Protein AF-A0A372R787-F1 (afdb_monomer_lite)

Structure (mmCIF, N/CA/C/O backbone):
data_AF-A0A372R787-F1
#
_entry.id   AF-A0A372R787-F1
#
loop_
_atom_site.group_PDB
_atom_site.id
_atom_site.type_symbol
_atom_site.label_atom_id
_atom_site.label_alt_id
_atom_site.label_comp_id
_atom_site.label_asym_id
_atom_site.label_entity_id
_atom_site.label_seq_id
_atom_site.pdbx_PDB_ins_code
_atom_site.Cartn_x
_atom_site.Cartn_y
_atom_site.Cartn_z
_atom_site.occupancy
_atom_site.B_iso_or_equiv
_atom_site.auth_seq_id
_atom_site.auth_comp_id
_atom_site.auth_asym_id
_atom_site.auth_atom_id
_atom_site.pdbx_PDB_model_num
ATOM 1 N N . MET A 1 1 ? 5.329 -15.568 -22.386 1.00 64.94 1 MET A N 1
ATOM 2 C CA . MET A 1 1 ? 5.706 -14.136 -22.429 1.00 64.94 1 MET A CA 1
ATOM 3 C C . MET A 1 1 ? 4.974 -13.340 -21.351 1.00 64.94 1 MET A C 1
ATOM 5 O O . MET A 1 1 ? 5.647 -12.734 -20.532 1.00 64.94 1 MET A O 1
ATOM 9 N N . SER A 1 2 ? 3.638 -13.400 -21.274 1.00 76.69 2 SER A N 1
ATOM 10 C CA . SER A 1 2 ? 2.846 -12.662 -20.270 1.00 76.69 2 SER A CA 1
ATOM 11 C C . SER A 1 2 ? 3.161 -13.020 -18.810 1.00 76.69 2 SER A C 1
ATOM 13 O O . SER A 1 2 ? 3.248 -12.126 -17.982 1.00 76.69 2 SER A O 1
ATOM 15 N N . SER A 1 3 ? 3.389 -14.296 -18.482 1.00 84.31 3 SER A N 1
ATOM 16 C CA . SER A 1 3 ? 3.699 -14.721 -17.105 1.00 84.31 3 SER A CA 1
ATOM 17 C C . SER A 1 3 ? 4.980 -14.096 -16.544 1.00 84.31 3 SER A C 1
ATOM 19 O O . SER A 1 3 ? 5.003 -13.697 -15.385 1.00 84.31 3 SER A O 1
ATOM 21 N N . LYS A 1 4 ? 6.024 -13.970 -17.374 1.00 92.12 4 LYS A N 1
ATOM 22 C CA . LYS A 1 4 ? 7.285 -13.322 -16.992 1.00 92.12 4 LYS A CA 1
ATOM 23 C C . LYS A 1 4 ? 7.080 -11.828 -16.737 1.00 92.12 4 LYS A C 1
ATOM 25 O O . LYS A 1 4 ? 7.524 -11.335 -15.712 1.00 92.12 4 LYS A O 1
ATOM 30 N N . PHE A 1 5 ? 6.336 -11.156 -17.617 1.00 93.62 5 PHE A N 1
ATOM 31 C CA . PHE A 1 5 ? 5.998 -9.742 -17.455 1.00 93.62 5 PHE A CA 1
ATOM 32 C C . PHE A 1 5 ? 5.240 -9.471 -16.147 1.00 93.62 5 PHE A C 1
ATOM 34 O O . PHE A 1 5 ? 5.595 -8.556 -15.413 1.00 93.62 5 PHE A O 1
ATOM 41 N N . TRP A 1 6 ? 4.229 -10.283 -15.816 1.00 92.88 6 TRP A N 1
ATOM 42 C CA . TRP A 1 6 ? 3.481 -10.109 -14.566 1.00 92.88 6 TRP A CA 1
ATOM 43 C C . TRP A 1 6 ? 4.339 -10.360 -13.325 1.00 92.88 6 TRP A C 1
ATOM 45 O O . TRP A 1 6 ? 4.204 -9.628 -12.352 1.00 92.88 6 TRP A O 1
ATOM 55 N N . ALA A 1 7 ? 5.236 -11.350 -13.368 1.00 94.19 7 ALA A N 1
ATOM 56 C CA . ALA A 1 7 ? 6.171 -11.605 -12.275 1.00 94.19 7 ALA A CA 1
ATOM 57 C C . ALA A 1 7 ? 7.152 -10.437 -12.081 1.0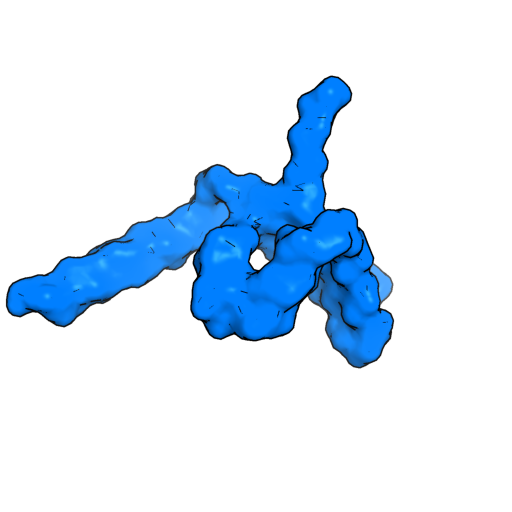0 94.19 7 ALA A C 1
ATOM 59 O O . ALA A 1 7 ? 7.350 -9.988 -10.958 1.00 94.19 7 ALA A O 1
ATOM 60 N N . GLU A 1 8 ? 7.717 -9.906 -13.167 1.00 96.06 8 GLU A N 1
ATOM 61 C CA . GLU A 1 8 ? 8.603 -8.737 -13.121 1.00 96.06 8 GLU A CA 1
ATOM 62 C C . GLU A 1 8 ? 7.877 -7.506 -12.561 1.00 96.06 8 GLU A C 1
ATOM 64 O O . GLU A 1 8 ? 8.384 -6.868 -11.642 1.00 96.06 8 GLU A O 1
ATOM 69 N N . LEU A 1 9 ? 6.651 -7.238 -13.019 1.00 94.19 9 LEU A N 1
ATOM 70 C CA . LEU A 1 9 ? 5.841 -6.128 -12.518 1.00 94.19 9 LEU A CA 1
ATOM 71 C C . LEU A 1 9 ? 5.484 -6.281 -11.029 1.00 94.19 9 LEU A C 1
ATOM 73 O O . LEU A 1 9 ? 5.521 -5.306 -10.281 1.00 94.19 9 LEU A O 1
ATOM 77 N N . SER A 1 10 ? 5.141 -7.492 -10.581 1.00 93.75 10 SER A N 1
ATOM 78 C CA . SER A 1 10 ? 4.906 -7.769 -9.158 1.00 93.75 10 SER A CA 1
ATOM 79 C C . SER A 1 10 ? 6.160 -7.538 -8.316 1.00 93.75 10 SER A C 1
ATOM 81 O O . SER A 1 10 ? 6.059 -6.901 -7.270 1.00 93.75 10 SER A O 1
ATOM 83 N N . ASN A 1 11 ? 7.327 -7.979 -8.791 1.00 96.50 11 ASN A N 1
ATOM 84 C CA . ASN A 1 11 ? 8.600 -7.744 -8.108 1.00 96.50 11 ASN A CA 1
ATOM 85 C C . ASN A 1 11 ? 8.935 -6.247 -8.032 1.00 96.50 11 ASN A C 1
ATOM 87 O O . ASN A 1 11 ? 9.522 -5.790 -7.057 1.00 96.50 11 ASN A O 1
ATOM 91 N N . ASP A 1 12 ? 8.566 -5.457 -9.040 1.00 96.19 12 ASP A N 1
ATOM 92 C CA . ASP A 1 12 ? 8.774 -4.010 -8.996 1.00 96.19 12 ASP A CA 1
ATOM 93 C C . ASP A 1 12 ? 7.875 -3.328 -7.947 1.00 96.19 12 ASP A C 1
ATOM 95 O O . ASP A 1 12 ? 8.333 -2.413 -7.262 1.00 96.19 12 ASP A O 1
ATOM 99 N N . TYR A 1 13 ? 6.642 -3.805 -7.733 1.00 94.75 13 TYR A N 1
ATOM 100 C CA . TYR A 1 13 ? 5.804 -3.344 -6.615 1.00 94.75 13 TYR A CA 1
ATOM 101 C C . TYR A 1 13 ? 6.349 -3.755 -5.243 1.00 94.75 13 TYR A C 1
ATOM 103 O O . TYR A 1 13 ? 6.266 -2.967 -4.302 1.00 94.75 13 TYR A O 1
ATOM 111 N N . GLU A 1 14 ? 6.919 -4.955 -5.126 1.00 95.88 14 GLU A N 1
ATOM 112 C CA . GLU A 1 14 ? 7.609 -5.394 -3.908 1.00 95.88 14 GLU A CA 1
ATOM 113 C C . GLU A 1 14 ? 8.793 -4.474 -3.593 1.00 95.88 14 GLU A C 1
ATOM 115 O O . GLU A 1 14 ? 8.872 -3.941 -2.490 1.00 95.88 14 GLU A O 1
ATOM 120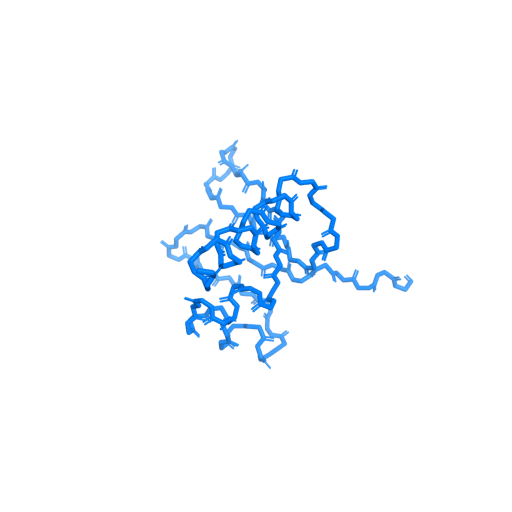 N N . LYS A 1 15 ? 9.632 -4.155 -4.587 1.00 97.50 15 LYS A N 1
ATOM 121 C CA . LYS A 1 15 ? 10.726 -3.186 -4.412 1.00 97.50 15 LYS A CA 1
ATOM 122 C C . LYS A 1 15 ? 10.222 -1.808 -3.999 1.00 97.50 15 LYS A C 1
ATOM 124 O O . LYS A 1 15 ? 10.848 -1.172 -3.159 1.00 97.50 15 LYS A O 1
ATOM 129 N N . LEU A 1 16 ? 9.119 -1.313 -4.571 1.00 96.62 16 LEU A N 1
ATOM 130 C CA . LEU A 1 16 ? 8.538 -0.029 -4.151 1.00 96.62 16 LEU A CA 1
ATOM 131 C C . LEU A 1 16 ? 8.144 -0.045 -2.670 1.00 96.62 16 LEU A C 1
ATOM 133 O O . LEU A 1 16 ? 8.346 0.954 -1.983 1.00 96.62 16 LEU A O 1
ATOM 137 N N . PHE A 1 17 ? 7.606 -1.166 -2.185 1.00 96.06 17 PHE A N 1
ATOM 138 C CA . PHE A 1 17 ? 7.285 -1.361 -0.773 1.00 96.06 17 PHE A CA 1
ATOM 139 C C . PHE A 1 17 ? 8.547 -1.418 0.099 1.00 96.06 17 PHE A C 1
ATOM 141 O O . PHE A 1 17 ? 8.654 -0.650 1.047 1.00 96.06 17 PHE A O 1
ATOM 148 N N . GLU A 1 18 ? 9.530 -2.250 -0.252 1.00 97.00 18 GLU A N 1
ATOM 149 C CA . GLU A 1 18 ? 10.775 -2.417 0.518 1.00 97.00 18 GLU A CA 1
ATOM 150 C C . GLU A 1 18 ? 11.641 -1.153 0.569 1.00 97.00 18 GLU A C 1
ATOM 152 O O . GLU A 1 18 ? 12.263 -0.859 1.587 1.00 97.00 18 GLU A O 1
ATOM 157 N N . THR A 1 19 ? 11.701 -0.407 -0.536 1.00 97.56 19 THR A N 1
ATOM 158 C CA . THR A 1 19 ? 12.482 0.838 -0.632 1.00 97.56 19 THR A CA 1
ATOM 159 C C . THR A 1 19 ? 11.739 2.049 -0.086 1.00 97.56 19 THR A C 1
ATOM 161 O O . THR A 1 19 ? 12.320 3.130 -0.004 1.00 97.56 19 THR A O 1
ATOM 164 N N . GLU A 1 20 ? 10.451 1.888 0.232 1.00 95.88 20 GLU A N 1
ATOM 165 C CA . GLU A 1 20 ? 9.557 2.960 0.664 1.00 95.88 20 GLU A CA 1
ATOM 166 C C . GLU A 1 20 ? 9.525 4.141 -0.331 1.00 95.88 20 GLU A C 1
ATOM 168 O O . GLU A 1 20 ? 9.222 5.287 0.004 1.00 95.88 20 GLU A O 1
ATOM 173 N N . ILE A 1 21 ? 9.833 3.901 -1.607 1.00 95.69 21 ILE A N 1
ATOM 174 C CA . ILE A 1 21 ? 9.800 4.962 -2.611 1.00 95.69 21 ILE A CA 1
ATOM 175 C C . ILE A 1 21 ? 8.342 5.304 -2.914 1.00 95.69 21 ILE A C 1
ATOM 177 O O . ILE A 1 21 ? 7.542 4.456 -3.313 1.00 95.69 21 ILE A O 1
ATOM 181 N N . GLY A 1 22 ? 7.997 6.583 -2.745 1.00 94.56 22 GLY A N 1
ATOM 182 C CA . GLY A 1 22 ? 6.684 7.115 -3.108 1.00 94.56 22 GLY A CA 1
ATOM 183 C C . GLY A 1 22 ? 5.526 6.620 -2.239 1.00 94.56 22 GLY A C 1
ATOM 184 O O . GLY A 1 22 ? 4.384 6.701 -2.692 1.00 94.56 22 GLY A O 1
ATOM 185 N N . TYR A 1 23 ? 5.784 6.110 -1.026 1.00 95.81 23 TYR A N 1
ATOM 186 C CA . TYR A 1 23 ? 4.697 5.793 -0.098 1.00 95.81 23 TYR A CA 1
ATOM 187 C C . TYR A 1 23 ? 3.891 7.056 0.231 1.00 95.81 23 TYR A C 1
ATOM 189 O O . TYR A 1 23 ? 4.430 8.154 0.412 1.00 95.81 23 TYR A O 1
ATOM 197 N N . ASP A 1 24 ? 2.583 6.882 0.341 1.00 94.69 24 ASP A N 1
ATOM 198 C CA . ASP A 1 24 ? 1.625 7.937 0.663 1.00 94.69 24 ASP A CA 1
ATOM 199 C C . ASP A 1 24 ? 0.735 7.555 1.854 1.00 94.69 24 ASP A C 1
ATOM 201 O O . ASP A 1 24 ? -0.150 8.322 2.235 1.00 94.69 24 ASP A O 1
ATOM 205 N N . VAL A 1 25 ? 0.968 6.390 2.468 1.00 92.00 25 VAL A N 1
ATOM 206 C CA . VAL A 1 25 ? 0.237 5.885 3.632 1.00 92.00 25 VAL A CA 1
ATOM 207 C C . VAL A 1 25 ? 1.200 5.339 4.678 1.00 92.00 25 VAL A C 1
ATOM 209 O O . VAL A 1 25 ? 2.157 4.640 4.357 1.00 92.00 25 VAL A O 1
ATOM 212 N N . ILE A 1 26 ? 0.88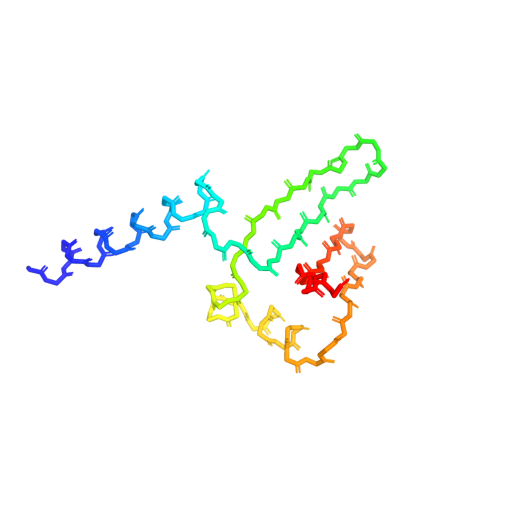5 5.626 5.937 1.00 92.62 26 ILE A N 1
ATOM 213 C CA . ILE A 1 26 ? 1.505 5.045 7.123 1.00 92.62 26 ILE A CA 1
ATOM 214 C C . ILE A 1 26 ? 0.444 4.204 7.839 1.00 92.62 26 ILE A C 1
ATOM 216 O O . ILE A 1 26 ? -0.657 4.692 8.126 1.00 92.62 26 ILE A O 1
ATOM 220 N N . ILE A 1 27 ? 0.761 2.937 8.099 1.00 91.06 27 ILE A N 1
ATOM 221 C CA . ILE A 1 27 ? -0.065 2.002 8.865 1.00 91.06 27 ILE A CA 1
ATOM 222 C C . ILE A 1 27 ? 0.662 1.683 10.167 1.00 91.06 27 ILE A C 1
ATOM 224 O O . ILE A 1 27 ? 1.738 1.101 10.144 1.00 91.06 27 ILE A O 1
ATOM 228 N N . ASN A 1 28 ? 0.044 2.017 11.291 1.00 90.44 28 ASN A N 1
ATOM 229 C CA . ASN A 1 28 ? 0.494 1.624 12.617 1.00 90.44 28 ASN A CA 1
ATOM 230 C C . ASN A 1 28 ? -0.354 0.442 13.080 1.00 90.44 28 ASN A C 1
ATOM 232 O O . ASN A 1 28 ? -1.572 0.576 13.194 1.00 90.44 28 ASN A O 1
ATOM 236 N N . ALA A 1 29 ? 0.272 -0.710 13.303 1.00 89.50 29 ALA A N 1
ATOM 237 C CA . ALA A 1 29 ? -0.402 -1.933 13.726 1.00 89.50 29 ALA A CA 1
ATOM 238 C C . ALA A 1 29 ? 0.215 -2.473 15.019 1.00 89.50 29 ALA A C 1
ATOM 240 O O . ALA A 1 29 ? 1.431 -2.642 15.094 1.00 89.50 29 ALA A O 1
ATOM 241 N N . GLY A 1 30 ? -0.621 -2.778 16.009 1.00 86.25 30 GLY A N 1
ATOM 242 C CA . GLY A 1 30 ? -0.199 -3.341 17.293 1.00 86.25 30 GLY A CA 1
ATOM 243 C C . GLY A 1 30 ? -0.651 -2.508 18.490 1.00 86.25 30 GLY A C 1
ATOM 244 O O . GLY A 1 30 ? -1.233 -1.437 18.337 1.00 86.25 30 GLY A O 1
ATOM 245 N N . GLU A 1 31 ? -0.395 -3.022 19.689 1.00 82.81 31 GLU A N 1
ATOM 246 C CA . GLU A 1 31 ? -0.812 -2.411 20.955 1.00 82.81 31 GLU A CA 1
ATOM 247 C C . GLU A 1 31 ? 0.363 -1.721 21.652 1.00 82.81 31 GLU A C 1
ATOM 249 O O . GLU A 1 31 ? 1.445 -2.299 21.773 1.00 82.81 31 GLU A O 1
ATOM 254 N N . GLU A 1 32 ? 0.127 -0.499 22.137 1.00 78.88 32 GLU A N 1
ATOM 255 C CA . GLU A 1 32 ? 1.032 0.271 23.001 1.00 78.88 32 GLU A CA 1
ATOM 256 C C . GLU A 1 32 ? 2.507 0.253 22.545 1.00 78.88 32 GLU A C 1
ATOM 258 O O . GLU A 1 32 ? 2.878 0.900 21.568 1.00 78.88 32 GLU A O 1
ATOM 263 N N . GLN A 1 33 ? 3.362 -0.480 23.261 1.00 78.31 33 GLN A N 1
ATOM 264 C CA . GLN A 1 33 ? 4.808 -0.567 23.038 1.00 78.31 33 GLN A CA 1
ATOM 265 C C . GLN A 1 33 ? 5.218 -1.488 21.875 1.00 78.31 33 GLN A C 1
ATOM 267 O O . GLN A 1 33 ? 6.389 -1.514 21.505 1.00 78.31 33 GLN A O 1
ATOM 272 N N . TYR A 1 34 ? 4.281 -2.241 21.293 1.00 85.50 34 TYR A N 1
ATOM 273 C CA . TYR A 1 34 ? 4.523 -3.178 20.188 1.00 85.50 34 TYR A CA 1
ATOM 274 C C . TYR A 1 34 ? 3.952 -2.681 18.855 1.00 85.50 34 TYR A C 1
ATOM 276 O O . TYR A 1 34 ? 3.693 -3.476 17.949 1.00 85.50 34 TYR A O 1
ATOM 284 N N . VAL A 1 35 ? 3.738 -1.370 18.727 1.00 88.50 35 VAL A N 1
ATOM 285 C CA . VAL A 1 35 ? 3.289 -0.762 17.474 1.00 88.50 35 VAL A CA 1
ATOM 286 C C . VAL A 1 35 ? 4.384 -0.892 16.418 1.00 88.50 35 VAL A C 1
ATOM 288 O O . VAL A 1 35 ? 5.506 -0.416 16.592 1.00 88.50 35 VAL A O 1
ATOM 291 N N . LYS A 1 36 ? 4.033 -1.515 15.293 1.00 91.69 36 LYS A N 1
ATOM 292 C CA . LYS A 1 36 ? 4.840 -1.527 14.077 1.00 91.69 36 LYS A CA 1
ATOM 293 C C . LYS A 1 36 ? 4.304 -0.489 13.102 1.00 91.69 36 LYS A C 1
ATOM 295 O O . LYS A 1 36 ? 3.138 -0.554 12.710 1.00 91.69 36 LYS A O 1
ATOM 300 N N . GLU A 1 37 ? 5.178 0.418 12.687 1.00 92.38 37 GLU A N 1
ATOM 301 C CA . GLU A 1 37 ? 4.926 1.343 11.586 1.00 92.38 37 GLU A CA 1
ATOM 302 C C . GLU A 1 37 ? 5.246 0.660 10.247 1.00 92.38 37 GLU A C 1
ATOM 304 O O . GLU A 1 37 ? 6.237 -0.063 10.116 1.00 92.38 37 GLU A O 1
ATOM 309 N N . ILE A 1 38 ? 4.364 0.833 9.264 1.00 93.62 38 ILE A N 1
ATOM 310 C CA . ILE A 1 38 ? 4.475 0.262 7.921 1.00 93.62 38 ILE A CA 1
ATOM 311 C C . ILE A 1 38 ? 4.191 1.365 6.902 1.00 93.62 38 I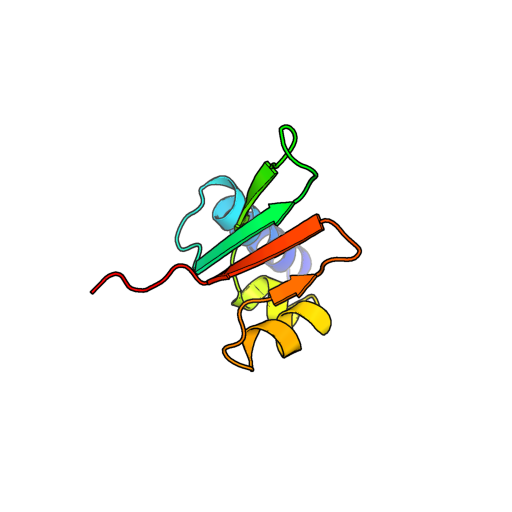LE A C 1
ATOM 313 O O . ILE A 1 38 ? 3.100 1.940 6.884 1.00 93.62 38 ILE A O 1
ATOM 317 N N . HIS A 1 39 ? 5.148 1.614 6.014 1.00 95.56 39 HIS A N 1
ATOM 318 C CA . HIS A 1 39 ? 4.993 2.517 4.878 1.00 95.56 39 HIS A CA 1
ATOM 319 C C . HIS A 1 39 ? 4.423 1.768 3.672 1.00 95.56 39 HIS A C 1
ATOM 321 O O . HIS A 1 39 ? 4.919 0.714 3.287 1.00 95.56 39 HIS A O 1
ATOM 327 N N . ALA A 1 40 ? 3.337 2.282 3.093 1.00 95.44 40 ALA A N 1
ATOM 328 C CA . ALA A 1 40 ? 2.606 1.600 2.030 1.00 95.44 40 ALA A CA 1
ATOM 329 C C . ALA A 1 40 ? 1.999 2.571 1.006 1.00 95.44 40 ALA A C 1
ATOM 331 O O . ALA A 1 40 ? 1.956 3.788 1.206 1.00 95.44 40 ALA A O 1
ATOM 332 N N . HIS A 1 41 ? 1.490 2.005 -0.091 1.00 95.56 41 HIS A N 1
ATOM 333 C CA . HIS A 1 41 ? 0.929 2.750 -1.219 1.00 95.56 41 HIS A CA 1
ATOM 334 C C . HIS A 1 41 ? -0.593 2.582 -1.295 1.00 95.56 41 HIS A C 1
ATOM 336 O O . HIS A 1 41 ? -1.118 1.473 -1.462 1.00 95.56 41 HIS A O 1
ATOM 342 N N . SER A 1 42 ? -1.325 3.694 -1.196 1.00 93.12 42 SER A N 1
ATOM 343 C CA . SER A 1 42 ? -2.790 3.713 -1.134 1.00 93.12 42 SER A CA 1
ATOM 344 C C . SER A 1 42 ? -3.439 3.145 -2.390 1.00 93.12 42 SER A C 1
ATOM 346 O O . SER A 1 42 ? -4.472 2.481 -2.300 1.00 93.12 42 SER A O 1
ATOM 348 N N . ASN A 1 43 ? -2.835 3.359 -3.560 1.00 93.56 43 ASN A N 1
ATOM 349 C CA . ASN A 1 43 ? -3.316 2.848 -4.841 1.00 93.56 43 ASN A CA 1
ATOM 350 C C . ASN A 1 43 ? -3.294 1.311 -4.884 1.00 93.56 43 ASN A C 1
ATOM 352 O O . ASN A 1 43 ? -4.312 0.698 -5.206 1.00 93.56 43 ASN A O 1
ATOM 356 N N . ILE A 1 44 ? -2.186 0.678 -4.490 1.00 94.62 44 ILE A N 1
ATOM 357 C CA . ILE A 1 44 ? -2.050 -0.782 -4.448 1.00 94.62 44 ILE A CA 1
ATOM 358 C C . ILE A 1 44 ? -3.063 -1.355 -3.455 1.00 94.62 44 ILE A C 1
ATOM 360 O O . ILE A 1 44 ? -3.862 -2.224 -3.819 1.00 94.62 44 ILE A O 1
ATOM 364 N N . LEU A 1 45 ? -3.102 -0.817 -2.232 1.00 93.44 45 LEU A N 1
ATOM 365 C CA . LEU A 1 45 ? -4.034 -1.254 -1.191 1.00 93.44 45 LEU A CA 1
ATOM 366 C C . LEU A 1 45 ? -5.503 -1.093 -1.615 1.00 93.44 45 LEU A C 1
ATOM 368 O O . LEU A 1 45 ? -6.297 -2.013 -1.427 1.00 93.44 45 LEU A O 1
ATOM 372 N N . SER A 1 46 ? -5.869 0.022 -2.254 1.00 92.69 46 SER A N 1
ATOM 373 C CA . SER A 1 46 ? -7.235 0.283 -2.742 1.00 92.69 46 SER A CA 1
ATOM 374 C C . SER A 1 46 ? -7.668 -0.681 -3.840 1.00 92.69 46 SER A C 1
ATOM 376 O O . SER A 1 46 ? -8.835 -1.074 -3.926 1.00 92.69 46 SER A O 1
ATOM 378 N N . ILE A 1 47 ? -6.755 -1.073 -4.729 1.00 94.25 47 ILE A N 1
ATOM 379 C CA . ILE A 1 47 ? -7.104 -2.038 -5.773 1.00 94.25 47 ILE A CA 1
ATOM 380 C C . ILE A 1 47 ? -7.208 -3.440 -5.151 1.00 94.25 47 ILE A C 1
ATOM 382 O O . ILE A 1 47 ? -8.086 -4.202 -5.559 1.00 94.25 47 ILE A O 1
ATOM 386 N N . ARG A 1 48 ? -6.381 -3.761 -4.141 1.00 93.81 48 ARG A N 1
ATOM 387 C CA . ARG A 1 48 ? -6.292 -5.090 -3.508 1.00 93.81 48 ARG A CA 1
ATOM 388 C C . ARG A 1 48 ? -7.258 -5.357 -2.360 1.00 93.81 48 ARG A C 1
ATOM 390 O O . ARG A 1 48 ? -7.475 -6.521 -2.045 1.00 93.81 48 ARG A O 1
ATOM 397 N N . SER A 1 49 ? -7.884 -4.333 -1.792 1.00 91.25 49 SER A N 1
ATOM 398 C CA . SER A 1 49 ? -8.807 -4.479 -0.669 1.00 91.25 49 SER A CA 1
ATOM 399 C C . SER A 1 49 ? -9.950 -3.474 -0.751 1.00 91.25 49 SER A C 1
ATOM 401 O O . SER A 1 49 ? -9.733 -2.264 -0.814 1.00 91.25 49 SER A O 1
ATOM 403 N N . GLN A 1 50 ? -11.190 -3.970 -0.702 1.00 88.31 50 GLN A N 1
ATOM 404 C CA . GLN A 1 50 ? -12.383 -3.118 -0.661 1.00 88.31 50 GLN A CA 1
ATOM 405 C C . GLN A 1 50 ? -12.437 -2.265 0.612 1.00 88.31 50 GLN A C 1
ATOM 407 O O . GLN A 1 50 ? -12.929 -1.136 0.563 1.00 88.31 50 GLN A O 1
ATOM 412 N N . TYR A 1 51 ? -11.888 -2.776 1.720 1.00 86.75 51 TYR A N 1
ATOM 413 C CA . TYR A 1 51 ? -11.725 -2.011 2.951 1.00 86.75 51 TYR A CA 1
ATOM 414 C C . TYR A 1 51 ? -10.879 -0.770 2.680 1.00 86.75 51 TYR A C 1
ATOM 416 O O . TYR A 1 51 ? -11.392 0.337 2.778 1.00 86.75 51 TYR A O 1
ATOM 424 N N . PHE A 1 52 ? -9.633 -0.942 2.226 1.00 88.12 52 PHE A N 1
ATOM 425 C CA . PHE A 1 52 ? -8.740 0.186 1.950 1.00 88.12 52 PHE A CA 1
ATOM 426 C C . PHE A 1 52 ? -9.276 1.108 0.854 1.00 88.12 52 PHE A C 1
ATOM 428 O O . PHE A 1 52 ? -9.161 2.322 0.983 1.00 88.12 52 PHE A O 1
ATOM 435 N N . ARG A 1 53 ? -9.942 0.566 -0.175 1.00 89.06 53 ARG A N 1
ATOM 436 C CA . ARG A 1 53 ? -10.596 1.381 -1.208 1.00 89.06 53 ARG A CA 1
ATOM 437 C C . ARG A 1 53 ? -11.605 2.360 -0.617 1.00 89.06 53 ARG A C 1
ATOM 439 O O . ARG A 1 53 ? -11.554 3.543 -0.925 1.00 89.06 53 ARG A O 1
ATOM 446 N N . SER A 1 54 ? -12.511 1.850 0.215 1.00 86.44 54 SER A N 1
ATOM 447 C CA . SER A 1 54 ? -13.574 2.649 0.841 1.00 86.44 54 SER A CA 1
ATOM 448 C C . SER A 1 54 ? -13.007 3.581 1.908 1.00 86.44 54 SER A C 1
ATOM 450 O O . SER A 1 54 ? -13.459 4.706 2.094 1.00 86.44 54 SER A O 1
ATOM 452 N N . ALA A 1 55 ? -11.987 3.111 2.616 1.00 81.69 55 ALA A N 1
ATOM 453 C CA . ALA A 1 55 ? -11.383 3.837 3.711 1.00 81.69 55 ALA A CA 1
ATOM 454 C C . ALA A 1 55 ? -10.560 5.043 3.203 1.00 81.69 55 ALA A C 1
ATOM 456 O O . ALA A 1 55 ? -10.598 6.110 3.806 1.00 81.69 55 ALA A O 1
ATOM 457 N N . PHE A 1 56 ? -9.903 4.926 2.044 1.00 84.75 56 PHE A N 1
ATOM 458 C CA . PHE A 1 56 ? -9.159 6.023 1.415 1.00 84.75 56 PHE A CA 1
ATOM 459 C C . PHE A 1 56 ? -10.000 6.970 0.542 1.00 84.75 56 PHE A C 1
ATOM 461 O O . PHE A 1 56 ? -9.506 8.044 0.181 1.00 84.75 56 PHE A O 1
ATOM 468 N N . SER A 1 57 ? -11.235 6.605 0.177 1.00 81.94 57 SER A N 1
ATOM 469 C CA . SER A 1 57 ? -12.125 7.465 -0.620 1.00 81.94 57 SER A CA 1
ATOM 470 C C . SER A 1 57 ? -12.844 8.534 0.201 1.00 81.94 57 SER A C 1
ATOM 472 O O . SER A 1 57 ? -13.248 9.545 -0.356 1.00 81.94 57 SER A O 1
ATOM 474 N N . ASN A 1 58 ? -13.007 8.325 1.509 1.00 67.94 58 ASN A N 1
ATOM 475 C CA . ASN A 1 58 ? -13.893 9.143 2.343 1.00 67.94 58 ASN A CA 1
ATOM 476 C C . ASN A 1 58 ? -13.179 10.261 3.133 1.00 67.94 58 ASN A C 1
ATOM 478 O O . ASN A 1 58 ? -13.759 10.757 4.091 1.00 67.94 58 ASN A O 1
ATOM 482 N N . GLU A 1 59 ? -11.928 10.620 2.801 1.00 60.53 59 GLU A N 1
ATOM 483 C CA . GLU A 1 59 ? -11.074 11.592 3.542 1.00 60.53 59 GLU A CA 1
ATOM 484 C C . GLU A 1 59 ? -10.951 11.358 5.064 1.00 60.53 59 GLU A C 1
ATOM 486 O O . GLU A 1 59 ? -10.339 12.141 5.788 1.00 60.53 59 GLU A O 1
ATOM 491 N N . CYS A 1 60 ? -11.482 10.251 5.575 1.00 53.94 60 CYS A N 1
ATOM 492 C CA . CYS A 1 60 ? -11.506 9.953 6.992 1.00 53.94 60 CYS A CA 1
ATOM 493 C C . CYS A 1 60 ? -10.172 9.341 7.421 1.00 53.94 60 CYS A C 1
ATOM 495 O O . CYS A 1 60 ? -9.665 8.407 6.801 1.00 53.94 60 CYS A O 1
ATOM 497 N N . ILE A 1 61 ? -9.628 9.835 8.533 1.00 55.59 61 ILE A N 1
ATOM 498 C CA . ILE A 1 61 ? -8.617 9.114 9.308 1.00 55.59 61 ILE A CA 1
ATOM 499 C C . ILE A 1 61 ? -9.272 7.820 9.803 1.00 55.59 61 ILE A C 1
ATOM 501 O O . ILE A 1 61 ? -10.326 7.857 10.440 1.00 55.59 61 ILE A O 1
ATOM 505 N N . ILE A 1 62 ? -8.672 6.673 9.493 1.00 59.78 62 ILE A N 1
ATOM 506 C CA . ILE A 1 62 ? -9.270 5.370 9.782 1.00 59.78 62 ILE A CA 1
ATOM 507 C C . ILE A 1 62 ? -8.713 4.878 11.116 1.00 59.78 62 ILE A C 1
ATOM 509 O O . ILE A 1 62 ? -7.561 4.447 11.195 1.00 59.78 62 ILE A O 1
ATOM 513 N N . TYR A 1 63 ? -9.542 4.918 12.157 1.00 55.12 63 TYR A N 1
ATOM 514 C CA . TYR A 1 63 ? -9.289 4.223 13.417 1.00 55.12 63 TYR A CA 1
ATOM 515 C C . TYR A 1 63 ? -10.074 2.910 13.406 1.00 55.12 63 TYR A C 1
ATOM 517 O O . TYR A 1 63 ? -11.292 2.918 13.582 1.00 55.12 63 TYR A O 1
ATOM 525 N N . ASN A 1 64 ? -9.407 1.772 13.200 1.00 55.69 64 ASN A N 1
ATOM 526 C CA . ASN A 1 64 ? -10.039 0.477 13.438 1.00 55.69 64 AS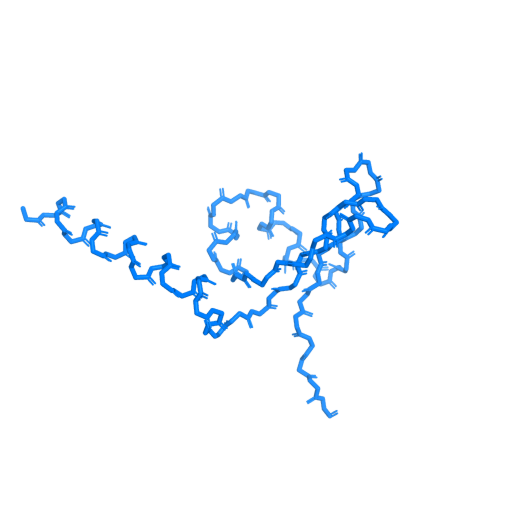N A CA 1
ATOM 527 C C . ASN A 1 64 ? -9.715 0.028 14.866 1.00 55.69 64 ASN A C 1
ATOM 529 O O . ASN A 1 64 ? -8.721 -0.657 15.107 1.00 55.69 64 ASN A O 1
ATOM 533 N N . ILE A 1 65 ? -10.554 0.462 15.810 1.00 51.09 65 ILE A N 1
ATOM 534 C CA . ILE A 1 65 ? -10.371 0.249 17.256 1.00 51.09 65 ILE A CA 1
ATOM 535 C C . ILE A 1 65 ? -10.326 -1.252 17.599 1.00 51.09 65 ILE A C 1
ATOM 537 O O . ILE A 1 65 ? -9.646 -1.648 18.534 1.00 51.09 65 ILE A O 1
ATOM 541 N N . TYR A 1 66 ? -10.988 -2.106 16.811 1.00 53.03 66 TYR A N 1
ATOM 542 C CA . TYR A 1 66 ? -11.060 -3.547 17.075 1.00 53.03 66 TYR A CA 1
ATOM 543 C C . TYR A 1 66 ? -9.785 -4.325 16.739 1.00 53.03 66 TYR A C 1
ATOM 545 O O . TYR A 1 66 ? -9.616 -5.430 17.240 1.00 53.03 66 TYR A O 1
ATOM 553 N N . ASN A 1 67 ? -8.909 -3.785 15.887 1.00 62.75 67 ASN A N 1
ATOM 554 C CA . ASN A 1 67 ? -7.721 -4.504 15.414 1.00 62.75 67 ASN A CA 1
ATOM 555 C C . ASN A 1 67 ? -6.404 -3.805 15.773 1.00 62.75 67 ASN A C 1
ATOM 557 O O . ASN A 1 67 ? -5.353 -4.248 15.321 1.00 62.75 67 ASN A O 1
ATOM 561 N N . ASN A 1 68 ? -6.450 -2.708 16.539 1.00 76.19 68 ASN A N 1
ATOM 562 C CA . ASN A 1 68 ? -5.290 -1.859 16.830 1.00 76.19 68 ASN A CA 1
ATOM 563 C C . ASN A 1 68 ? -4.524 -1.451 15.558 1.00 76.19 68 ASN A C 1
ATOM 565 O O . ASN A 1 68 ? -3.294 -1.447 15.520 1.00 76.19 68 ASN A O 1
ATOM 569 N N . ILE A 1 69 ? -5.273 -1.155 14.488 1.00 82.81 69 ILE A N 1
ATOM 570 C CA . ILE A 1 69 ? -4.727 -0.700 13.210 1.00 82.81 69 ILE A CA 1
ATOM 571 C C . ILE A 1 69 ? -5.164 0.744 12.990 1.00 82.81 69 ILE A C 1
ATOM 573 O O . ILE A 1 69 ? -6.355 1.049 12.862 1.00 82.81 69 ILE A O 1
ATOM 577 N N . TYR A 1 70 ? -4.175 1.622 12.905 1.00 82.75 70 TYR A N 1
ATOM 578 C CA . TYR A 1 70 ? -4.325 3.020 12.548 1.00 82.75 70 TYR A CA 1
ATOM 579 C C . TYR A 1 70 ? -3.726 3.265 11.167 1.00 82.75 70 TYR A C 1
ATOM 581 O O . TYR A 1 70 ? -2.588 2.887 10.903 1.00 82.75 70 TYR A O 1
ATOM 589 N N . VAL A 1 71 ? -4.489 3.902 10.280 1.00 85.88 71 VAL A N 1
ATOM 590 C CA . VAL A 1 71 ? -4.063 4.163 8.902 1.00 85.88 71 VAL A CA 1
ATOM 591 C C . VAL A 1 71 ? -4.212 5.645 8.610 1.00 85.88 71 VAL A C 1
ATOM 593 O O . VAL A 1 71 ? -5.304 6.206 8.733 1.00 85.88 71 VAL A O 1
ATOM 596 N N . LYS A 1 72 ? -3.122 6.274 8.176 1.00 84.75 72 LYS A N 1
ATOM 597 C CA . LYS A 1 72 ? -3.085 7.699 7.852 1.00 84.75 72 LYS A CA 1
ATOM 598 C C . LYS A 1 72 ? -2.392 7.925 6.516 1.00 84.75 72 LYS A C 1
ATOM 600 O O . LYS A 1 72 ? -1.313 7.394 6.274 1.00 84.75 72 LYS A O 1
ATOM 605 N N . ARG A 1 73 ? -2.986 8.765 5.662 1.00 86.62 73 ARG A N 1
ATOM 606 C CA . ARG A 1 73 ? -2.2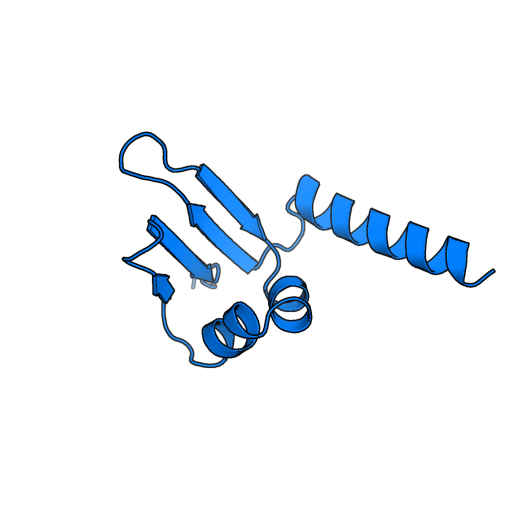73 9.305 4.499 1.00 86.62 73 ARG A CA 1
ATOM 607 C C . ARG A 1 73 ? -1.173 10.251 4.961 1.00 86.62 73 ARG A C 1
ATOM 609 O O . ARG A 1 73 ? -1.403 11.088 5.838 1.00 86.62 73 ARG A O 1
ATOM 616 N N . LYS A 1 74 ? 0.006 10.137 4.356 1.00 85.88 74 LYS A N 1
ATOM 617 C CA . LYS A 1 74 ? 1.085 11.108 4.515 1.00 85.88 74 LYS A CA 1
ATOM 618 C C . LYS A 1 74 ? 0.520 12.470 4.118 1.00 85.88 74 LYS A C 1
ATOM 620 O O . LYS A 1 74 ? 0.103 12.663 2.980 1.00 85.88 74 LYS A O 1
ATOM 625 N N . GLY A 1 75 ? 0.410 13.378 5.086 1.00 74.25 75 GLY A N 1
ATOM 626 C CA . GLY A 1 75 ? -0.034 14.734 4.799 1.00 74.25 75 GLY A CA 1
ATOM 627 C C . GLY A 1 75 ? 0.970 15.383 3.855 1.00 74.25 75 GLY A C 1
ATOM 628 O O . GLY A 1 75 ? 2.176 15.231 4.053 1.00 74.25 75 GLY A O 1
ATOM 629 N N . ASN A 1 76 ? 0.483 16.107 2.849 1.00 47.72 76 ASN A N 1
ATOM 630 C CA . ASN A 1 76 ? 1.305 17.131 2.224 1.00 47.72 76 ASN A CA 1
ATOM 631 C C . ASN A 1 76 ? 1.572 18.158 3.325 1.00 47.72 76 ASN A C 1
ATOM 633 O O . ASN A 1 76 ? 0.661 18.890 3.708 1.00 47.72 76 ASN A O 1
ATOM 637 N N . SER A 1 77 ? 2.765 18.143 3.915 1.00 44.62 77 SER A N 1
ATOM 638 C CA . SER A 1 77 ? 3.209 19.259 4.741 1.00 44.62 77 SER A CA 1
ATOM 639 C C . SER A 1 77 ? 3.153 20.508 3.860 1.00 44.62 77 SER A C 1
ATOM 641 O O . SER A 1 77 ? 3.903 20.591 2.888 1.00 44.62 77 SER A O 1
ATOM 643 N N . ASN A 1 78 ? 2.225 21.418 4.157 1.00 34.72 78 ASN A N 1
ATOM 644 C CA . ASN A 1 78 ? 2.392 22.827 3.809 1.00 34.72 78 ASN A CA 1
ATOM 645 C C . ASN A 1 78 ? 3.429 23.436 4.751 1.00 34.72 78 ASN A C 1
ATOM 647 O O . ASN A 1 78 ? 3.406 23.061 5.948 1.00 34.72 78 ASN A O 1
#

Secondary structure (DSSP, 8-state):
-HHHHHHHHHHHHHHHHHTTTT--EEEEESSGGGPEEEEE-HHHHHHH-HHHHHHHHS---EEETTTTEEEEE-----

pLDDT: mean 83.88, std 15.02, range [34.72, 97.56]

Sequence (78 aa):
MSSKFWAELSNDYEKLFETEIGYDVIINAGEEQYVKEIHAHSNILSIRSQYFRSAFSNECIIYNIYNNIYVKRKGNSN

Radius of gyration: 14.43 Å; chains: 1; bounding box: 26×38×46 Å

Foldseek 3Di:
DVVVVVVVVVVVQVCCQVVLPPFFKWKWFDDDPPTDIGGHHLVVCLVVDVCSVVCVVPPDFDDPVPGRITMDTDDPDD